Protein AF-A0ABD5DDW8-F1 (afdb_monomer_lite)

Structure (mmCIF, N/CA/C/O backbone):
data_AF-A0ABD5DDW8-F1
#
_entry.id   AF-A0ABD5DDW8-F1
#
loop_
_atom_site.group_PDB
_atom_site.id
_atom_site.type_symbol
_atom_site.label_atom_id
_atom_site.label_alt_id
_atom_site.label_comp_id
_atom_site.label_asym_id
_atom_site.label_entity_id
_atom_site.label_seq_id
_atom_site.pdbx_PDB_ins_code
_atom_site.Cartn_x
_atom_site.Cartn_y
_atom_site.Cartn_z
_atom_site.occupancy
_atom_site.B_iso_or_equiv
_atom_site.auth_seq_id
_atom_site.auth_comp_id
_atom_site.auth_asym_id
_atom_site.auth_atom_id
_atom_site.pdbx_PDB_model_num
ATOM 1 N N . VAL A 1 1 ? -2.216 -12.581 -17.452 1.00 82.44 1 VAL A N 1
ATOM 2 C CA . VAL A 1 1 ? -3.580 -12.272 -16.962 1.00 82.44 1 VAL A CA 1
ATOM 3 C C . VAL A 1 1 ? -4.547 -12.718 -18.027 1.00 82.44 1 VAL A C 1
ATOM 5 O O . VAL A 1 1 ? -4.370 -12.308 -19.164 1.00 82.44 1 VAL A O 1
ATOM 8 N N . LEU A 1 2 ? -5.510 -13.575 -17.690 1.00 91.12 2 LEU A N 1
ATOM 9 C CA . LEU A 1 2 ? -6.481 -14.067 -18.663 1.00 91.12 2 LEU A CA 1
ATOM 10 C C . LEU A 1 2 ? -7.817 -13.349 -18.486 1.00 91.12 2 LEU A C 1
ATOM 12 O O . LEU A 1 2 ? -8.330 -13.274 -17.371 1.00 91.12 2 LEU A O 1
ATOM 16 N N . GLN A 1 3 ? -8.386 -12.863 -19.584 1.00 91.25 3 GLN A N 1
ATOM 17 C CA . GLN A 1 3 ? -9.787 -12.460 -19.651 1.00 91.25 3 GLN A CA 1
ATOM 18 C C . GLN A 1 3 ? -10.518 -13.499 -20.505 1.00 91.25 3 GLN A C 1
ATOM 20 O O . GLN A 1 3 ? -10.331 -13.582 -21.718 1.00 91.25 3 GLN A O 1
ATOM 25 N N . GLY A 1 4 ? -11.276 -14.385 -19.851 1.00 91.88 4 GLY A N 1
ATOM 26 C CA . GLY A 1 4 ? -11.763 -15.613 -20.484 1.00 91.88 4 GLY A CA 1
ATOM 27 C C . GLY A 1 4 ? -10.605 -16.572 -20.786 1.00 91.88 4 GLY A C 1
ATOM 28 O O . GLY A 1 4 ? -10.138 -17.271 -19.892 1.00 91.88 4 GLY A O 1
ATOM 29 N N . ARG A 1 5 ? -10.139 -16.599 -22.042 1.00 92.69 5 ARG A N 1
ATOM 30 C CA . ARG A 1 5 ? -8.975 -17.390 -22.502 1.00 92.69 5 ARG A CA 1
ATOM 31 C C . ARG A 1 5 ? -7.909 -16.554 -23.224 1.00 92.69 5 ARG A C 1
ATOM 33 O O . ARG A 1 5 ? -6.910 -17.110 -23.666 1.00 92.69 5 ARG A O 1
ATOM 40 N N . GLU A 1 6 ? -8.120 -15.247 -23.362 1.00 95.94 6 GLU A N 1
ATOM 41 C CA . GLU A 1 6 ? -7.174 -14.335 -24.011 1.00 95.94 6 GLU A CA 1
ATOM 42 C C . GLU A 1 6 ? -6.153 -13.819 -22.992 1.00 95.94 6 GLU A C 1
ATOM 44 O O . GLU A 1 6 ? -6.534 -13.392 -21.898 1.00 95.94 6 GLU A O 1
ATOM 49 N N . ASP A 1 7 ? -4.865 -13.832 -23.349 1.00 95.94 7 ASP A N 1
ATOM 50 C CA . ASP A 1 7 ? -3.826 -13.172 -22.559 1.00 95.94 7 ASP A CA 1
ATOM 51 C C . ASP A 1 7 ? -3.886 -11.654 -22.756 1.00 95.94 7 ASP A C 1
ATOM 53 O O . ASP A 1 7 ? -3.584 -11.121 -23.823 1.00 95.94 7 ASP A O 1
ATOM 57 N N . VAL A 1 8 ? -4.260 -10.956 -21.687 1.00 96.19 8 VAL A N 1
ATOM 58 C CA . VAL A 1 8 ? -4.381 -9.497 -21.638 1.00 96.19 8 VAL A CA 1
ATOM 59 C C . VAL A 1 8 ? -3.286 -8.845 -20.788 1.00 96.19 8 VAL A C 1
ATOM 61 O O . VAL A 1 8 ? -3.413 -7.682 -20.417 1.00 96.19 8 VAL A O 1
ATOM 64 N N . THR A 1 9 ? -2.196 -9.553 -20.466 1.00 94.38 9 THR A N 1
ATOM 65 C CA . THR A 1 9 ? -1.115 -9.029 -19.602 1.00 94.38 9 THR A CA 1
ATOM 66 C C . THR A 1 9 ? -0.560 -7.701 -20.117 1.00 94.38 9 THR A C 1
ATOM 68 O O . THR A 1 9 ? -0.435 -6.762 -19.336 1.00 94.38 9 THR A O 1
ATOM 71 N N . GLY A 1 10 ? -0.294 -7.592 -21.425 1.00 94.75 10 GLY A N 1
ATOM 72 C CA . GLY A 1 10 ? 0.191 -6.351 -22.041 1.00 94.75 10 GLY A CA 1
ATOM 73 C C . GLY A 1 10 ? -0.789 -5.188 -21.870 1.00 94.75 10 GLY A C 1
ATOM 74 O O . GLY A 1 10 ? -0.404 -4.136 -21.372 1.00 94.75 10 GLY A O 1
ATOM 75 N N . LYS A 1 11 ? -2.079 -5.423 -22.150 1.00 93.88 11 LYS A N 1
ATOM 76 C CA . LYS A 1 11 ? -3.148 -4.424 -21.970 1.00 93.88 11 LYS A CA 1
ATOM 77 C C . LYS A 1 11 ? -3.213 -3.925 -20.524 1.00 93.88 11 LYS A C 1
ATOM 79 O O . LYS A 1 11 ? -3.353 -2.732 -20.284 1.00 93.88 11 LYS A O 1
ATOM 84 N N . VAL A 1 12 ? -3.090 -4.830 -19.551 1.00 93.00 12 VAL A N 1
ATOM 85 C CA . VAL A 1 12 ? -3.096 -4.460 -18.127 1.00 93.00 12 VAL A CA 1
ATOM 86 C C . VAL A 1 12 ? -1.847 -3.660 -17.753 1.00 93.00 12 VAL A C 1
ATOM 88 O O . VAL A 1 12 ? -1.955 -2.700 -16.997 1.00 93.00 12 VAL A O 1
ATOM 91 N N . ILE A 1 13 ? -0.674 -4.008 -18.289 1.00 93.69 13 ILE A N 1
ATOM 92 C CA . ILE A 1 13 ? 0.558 -3.233 -18.085 1.00 93.69 13 ILE A CA 1
ATOM 93 C C . ILE A 1 13 ? 0.405 -1.810 -18.630 1.00 93.69 13 ILE A C 1
ATOM 95 O O . ILE A 1 13 ? 0.767 -0.864 -17.931 1.00 93.69 13 ILE A O 1
ATOM 99 N N . ASP A 1 14 ? -0.178 -1.644 -19.817 1.00 92.38 14 ASP A N 1
ATOM 100 C CA . ASP A 1 14 ? -0.425 -0.321 -20.396 1.00 92.38 14 ASP A CA 1
ATOM 101 C C . ASP A 1 14 ? -1.393 0.493 -19.525 1.00 92.38 14 ASP A C 1
ATOM 103 O O . ASP A 1 14 ? -1.094 1.628 -19.166 1.00 92.38 14 ASP A O 1
ATOM 107 N N . MET A 1 15 ? -2.478 -0.124 -19.043 1.00 90.75 15 MET A N 1
ATOM 108 C CA . MET A 1 15 ? -3.398 0.526 -18.100 1.00 90.75 15 MET A CA 1
ATOM 109 C C . MET A 1 15 ? -2.700 0.997 -16.815 1.00 90.7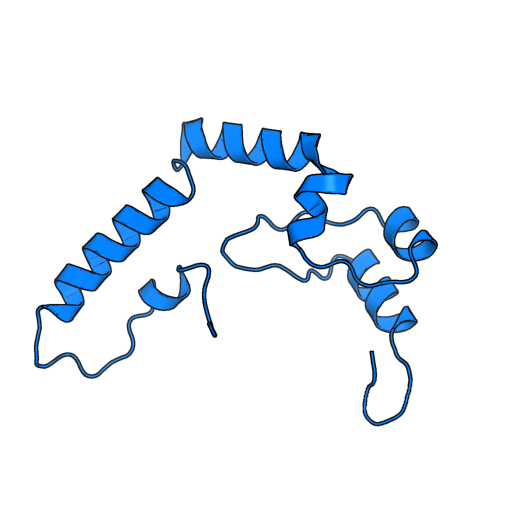5 15 MET A C 1
ATOM 111 O O . MET A 1 15 ? -3.033 2.059 -16.290 1.00 90.75 15 MET A O 1
ATOM 115 N N . LEU A 1 16 ? -1.751 0.213 -16.291 1.00 88.75 16 LEU A N 1
ATOM 116 C CA . LEU A 1 16 ? -0.967 0.586 -15.109 1.00 88.75 16 LEU A CA 1
ATOM 117 C C . LEU A 1 16 ? 0.011 1.735 -15.396 1.00 88.75 16 LEU A C 1
ATOM 119 O O . LEU A 1 16 ? 0.291 2.537 -14.507 1.00 88.75 16 LEU A O 1
ATOM 123 N N . CYS A 1 17 ? 0.522 1.828 -16.627 1.00 87.50 17 CYS A N 1
ATOM 124 C CA . CYS A 1 17 ? 1.348 2.951 -17.069 1.00 87.50 17 CYS A CA 1
ATOM 125 C C . CYS A 1 17 ? 0.528 4.245 -17.188 1.00 87.50 17 CYS A C 1
ATOM 127 O O . CYS A 1 17 ? 1.040 5.315 -16.869 1.00 87.50 17 CYS A O 1
ATOM 129 N N . ASP A 1 18 ? -0.749 4.140 -17.567 1.00 83.75 18 ASP A N 1
ATOM 130 C CA . ASP A 1 18 ? -1.683 5.265 -17.726 1.00 83.75 18 ASP A CA 1
ATOM 131 C C . ASP A 1 18 ? -2.285 5.756 -16.394 1.00 83.75 18 ASP A C 1
ATOM 133 O O . ASP A 1 18 ? -3.291 6.467 -16.360 1.00 83.75 18 ASP A O 1
ATOM 137 N N . GLY A 1 19 ? -1.676 5.375 -15.268 1.00 72.19 19 GLY A N 1
ATOM 138 C CA . GLY A 1 19 ? -2.041 5.863 -13.941 1.00 72.19 19 GLY A CA 1
ATOM 139 C C . GLY A 1 19 ? -3.142 5.068 -13.245 1.00 72.19 19 GLY A C 1
ATOM 140 O O . GLY A 1 19 ? -3.576 5.474 -12.168 1.00 72.19 19 GLY A O 1
ATOM 141 N N . LYS A 1 20 ? -3.584 3.921 -13.786 1.00 74.19 20 LYS A N 1
ATOM 142 C CA . LYS A 1 20 ? -4.356 2.978 -12.964 1.00 74.19 20 LYS A CA 1
ATOM 143 C C . LYS A 1 20 ? -3.432 2.324 -11.950 1.00 74.19 20 LYS A C 1
ATOM 145 O O . LYS A 1 20 ? -2.320 1.924 -12.284 1.00 74.19 20 LYS A O 1
ATOM 150 N N . ALA A 1 21 ? -3.911 2.138 -10.728 1.00 68.56 21 ALA A N 1
ATOM 151 C CA . ALA A 1 21 ? -3.118 1.492 -9.701 1.00 68.56 21 ALA A CA 1
ATOM 152 C C . ALA A 1 21 ? -3.757 0.233 -9.143 1.00 68.56 21 ALA A C 1
ATOM 154 O O . ALA A 1 21 ? -4.963 0.130 -8.927 1.00 68.56 21 ALA A O 1
ATOM 155 N N . LEU A 1 22 ? -2.871 -0.708 -8.840 1.00 69.88 22 LEU A N 1
ATOM 156 C CA . LEU A 1 22 ? -3.117 -1.792 -7.912 1.00 69.88 22 LEU A CA 1
ATOM 157 C C . LEU A 1 22 ? -2.422 -1.401 -6.605 1.00 69.88 22 LEU A C 1
ATOM 159 O O . LEU A 1 22 ? -1.186 -1.342 -6.534 1.00 69.88 22 LEU A O 1
ATOM 163 N N . SER A 1 23 ? -3.214 -1.080 -5.587 1.00 72.00 23 SER A N 1
ATOM 164 C CA . SER A 1 23 ? -2.730 -0.857 -4.227 1.00 72.00 23 SER A CA 1
ATOM 165 C C . SER A 1 23 ? -3.728 -1.392 -3.205 1.00 72.00 23 SER A C 1
ATOM 167 O O . SER A 1 23 ? -4.853 -1.755 -3.536 1.00 72.00 23 SER A O 1
ATOM 169 N N . MET A 1 24 ? -3.282 -1.460 -1.958 1.00 72.38 24 MET A N 1
ATOM 170 C CA . MET A 1 24 ? -4.074 -1.849 -0.795 1.00 72.38 24 MET A CA 1
ATOM 171 C C . MET A 1 24 ? -4.059 -0.701 0.220 1.00 72.38 24 MET A C 1
ATOM 173 O O . MET A 1 24 ? -3.147 0.125 0.205 1.00 72.38 24 MET A O 1
ATOM 177 N N . ASN A 1 25 ? -5.012 -0.675 1.155 1.00 73.88 25 ASN A N 1
ATOM 178 C CA . ASN A 1 25 ? -5.148 0.405 2.149 1.00 73.88 25 ASN A CA 1
ATOM 179 C C . ASN A 1 25 ? -3.923 0.586 3.069 1.00 73.88 25 ASN A C 1
ATOM 181 O O . ASN A 1 25 ? -3.784 1.608 3.737 1.00 73.88 25 ASN A O 1
ATOM 185 N N . ASN A 1 26 ? -3.043 -0.411 3.145 1.00 73.50 26 ASN A N 1
ATOM 186 C CA . ASN A 1 26 ? -1.817 -0.391 3.940 1.00 73.50 26 ASN A CA 1
ATOM 187 C C . ASN A 1 26 ? -0.566 0.062 3.176 1.00 73.50 26 ASN A C 1
ATOM 189 O O . ASN A 1 26 ? 0.460 0.247 3.822 1.00 73.50 26 ASN A O 1
ATOM 193 N N . ILE A 1 27 ? -0.623 0.234 1.853 1.00 76.94 27 ILE A N 1
ATOM 194 C CA . ILE A 1 27 ? 0.526 0.659 1.044 1.00 76.94 27 ILE A CA 1
ATOM 195 C C . ILE A 1 27 ? 0.129 1.904 0.261 1.00 76.94 27 ILE A C 1
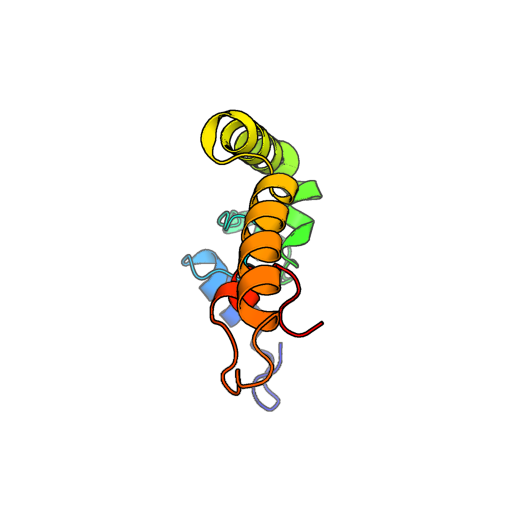ATOM 197 O O . ILE A 1 27 ? -0.854 1.899 -0.484 1.00 76.94 27 ILE A O 1
ATOM 201 N N . LYS A 1 28 ? 0.908 2.982 0.410 1.00 76.75 28 LYS A N 1
ATOM 202 C CA . LYS A 1 28 ? 0.701 4.196 -0.378 1.00 76.75 28 LYS A CA 1
ATOM 203 C C . LYS A 1 28 ? 0.785 3.850 -1.862 1.00 76.75 28 LYS A C 1
ATOM 205 O O . LYS A 1 28 ? 1.730 3.216 -2.331 1.00 76.75 28 LYS A O 1
ATOM 210 N N . GLU A 1 29 ? -0.214 4.305 -2.598 1.00 77.62 29 GLU A N 1
ATOM 211 C CA . GLU A 1 29 ? -0.210 4.229 -4.043 1.00 77.62 29 GLU A CA 1
ATOM 212 C C . GLU A 1 29 ? 0.895 5.134 -4.600 1.00 77.62 29 GLU A C 1
ATOM 214 O O . GLU A 1 29 ? 0.807 6.360 -4.541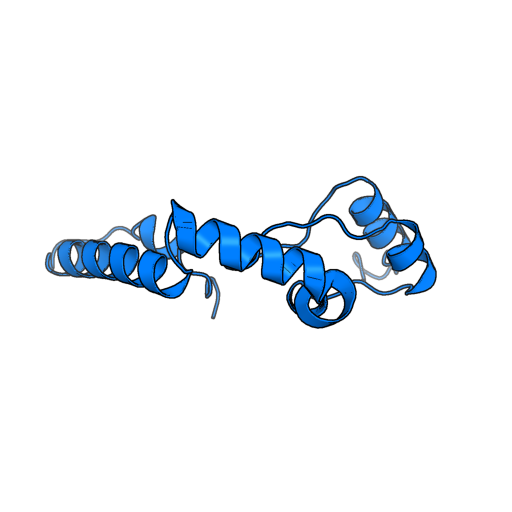 1.00 77.62 29 GLU A O 1
ATOM 219 N N . LEU A 1 30 ? 1.963 4.511 -5.097 1.00 82.38 30 LEU A N 1
ATOM 220 C CA . LEU A 1 30 ? 2.984 5.170 -5.902 1.00 82.38 30 LEU A CA 1
ATOM 221 C C . LEU A 1 30 ? 2.900 4.633 -7.333 1.00 82.38 30 LEU A C 1
ATOM 223 O O . LEU A 1 30 ? 2.882 3.400 -7.506 1.00 82.38 30 LEU A O 1
ATOM 227 N N . PRO A 1 31 ? 2.855 5.518 -8.346 1.00 84.94 31 PRO A N 1
ATOM 228 C CA . PRO A 1 31 ? 2.867 5.097 -9.735 1.00 84.94 31 PRO A CA 1
ATOM 229 C C . PRO A 1 31 ? 4.189 4.396 -10.042 1.00 84.94 31 PRO A C 1
ATOM 231 O O . PRO A 1 31 ? 5.262 4.814 -9.603 1.00 84.94 31 PRO A O 1
ATOM 234 N N . TRP A 1 32 ? 4.104 3.308 -10.797 1.00 88.56 32 TRP A N 1
ATOM 235 C CA . TRP A 1 32 ? 5.291 2.659 -11.330 1.00 88.56 32 TRP A CA 1
ATOM 236 C C . TRP A 1 32 ? 5.817 3.461 -12.523 1.00 88.56 32 TRP A C 1
ATOM 238 O O . TRP A 1 32 ? 5.010 3.931 -13.328 1.00 88.56 32 TRP A O 1
ATOM 248 N N . PRO A 1 33 ? 7.143 3.590 -12.701 1.00 90.62 33 PRO A N 1
ATOM 249 C CA . PRO A 1 33 ? 7.680 4.150 -13.934 1.00 90.62 33 PRO A CA 1
ATOM 250 C C . PRO A 1 33 ? 7.215 3.313 -15.136 1.00 90.62 33 PRO A C 1
ATOM 252 O O . PRO A 1 33 ? 7.403 2.095 -15.154 1.00 90.62 33 PRO A O 1
ATOM 255 N N . ALA A 1 34 ? 6.614 3.946 -16.145 1.00 91.94 34 ALA A N 1
ATOM 256 C CA . ALA A 1 34 ? 6.045 3.230 -17.291 1.00 91.94 34 ALA A CA 1
ATOM 257 C C . ALA A 1 34 ? 7.095 2.387 -18.036 1.00 91.94 34 ALA A C 1
ATOM 259 O O . ALA A 1 34 ? 6.849 1.237 -18.400 1.00 91.94 34 ALA A O 1
ATOM 260 N N . GLU A 1 35 ? 8.303 2.930 -18.208 1.00 93.75 35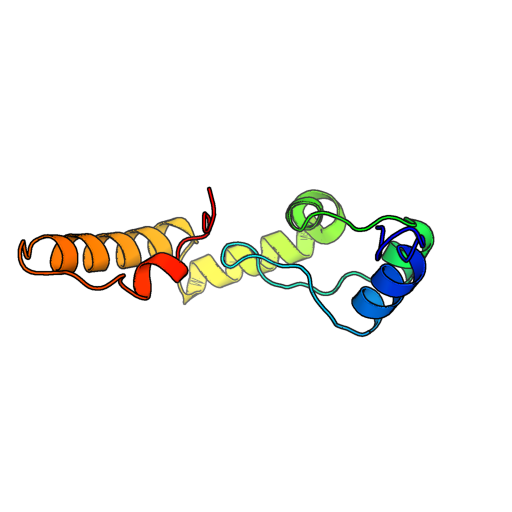 GLU A N 1
ATOM 261 C CA . GLU A 1 35 ? 9.429 2.214 -18.819 1.00 93.75 35 GLU A CA 1
ATOM 262 C C . GLU A 1 35 ? 9.820 0.967 -18.021 1.00 93.75 35 GLU A C 1
ATOM 264 O O . GLU A 1 35 ? 10.095 -0.078 -18.610 1.00 93.75 35 GLU A O 1
ATOM 269 N N . PHE A 1 36 ? 9.762 1.042 -16.687 1.00 93.75 36 PHE A N 1
ATOM 270 C CA . PHE A 1 36 ? 10.033 -0.096 -15.815 1.00 93.75 36 PHE A CA 1
ATOM 271 C C . PHE A 1 36 ? 9.006 -1.214 -16.023 1.00 93.75 36 PHE A C 1
ATOM 273 O O . PHE A 1 36 ? 9.394 -2.362 -16.222 1.00 93.75 36 PHE A O 1
ATOM 280 N N . LEU A 1 37 ? 7.707 -0.895 -16.046 1.00 93.62 37 LEU A N 1
ATOM 281 C CA . LEU A 1 37 ? 6.664 -1.903 -16.268 1.00 93.62 37 LEU A CA 1
ATOM 282 C C . LEU A 1 37 ? 6.764 -2.552 -17.656 1.00 93.62 37 LEU A C 1
ATOM 284 O O . LEU A 1 37 ? 6.651 -3.775 -17.779 1.00 93.62 37 LEU A O 1
ATOM 288 N N . ARG A 1 38 ? 7.024 -1.749 -18.695 1.00 94.00 38 ARG A N 1
ATOM 289 C CA . ARG A 1 38 ? 7.211 -2.243 -20.069 1.00 94.00 38 ARG A CA 1
ATOM 290 C C . ARG A 1 38 ? 8.430 -3.156 -20.193 1.00 94.00 38 ARG A C 1
ATOM 292 O O . ARG A 1 38 ? 8.358 -4.167 -20.891 1.00 94.00 38 ARG A O 1
ATOM 299 N N . ALA A 1 39 ? 9.526 -2.831 -19.506 1.00 95.69 39 ALA A N 1
ATOM 300 C CA . ALA A 1 39 ? 10.726 -3.664 -19.474 1.00 95.69 39 ALA A CA 1
ATOM 301 C C . ALA A 1 39 ? 10.510 -4.961 -18.677 1.00 95.69 39 ALA A C 1
ATOM 303 O O . ALA A 1 39 ? 10.932 -6.029 -19.117 1.00 95.69 39 ALA A O 1
ATOM 304 N N . LEU A 1 40 ? 9.818 -4.876 -17.536 1.00 95.56 40 LEU A N 1
ATOM 305 C CA . LEU A 1 40 ? 9.555 -6.004 -16.643 1.00 95.56 40 LEU A CA 1
ATOM 306 C C . LEU A 1 40 ? 8.627 -7.053 -17.273 1.00 95.56 40 LEU A C 1
ATOM 308 O O . LEU A 1 40 ? 8.757 -8.238 -16.972 1.00 95.56 40 LEU A O 1
ATOM 312 N N . LYS A 1 41 ? 7.683 -6.630 -18.130 1.00 95.00 41 LYS A N 1
ATOM 313 C CA . LYS A 1 41 ? 6.668 -7.495 -18.770 1.00 95.00 41 LYS A CA 1
ATOM 314 C C . LYS A 1 41 ? 5.857 -8.338 -17.774 1.00 95.00 41 LYS A C 1
ATOM 316 O O . LYS A 1 41 ? 5.313 -9.383 -18.125 1.00 95.00 41 LYS A O 1
ATOM 321 N N . ALA A 1 42 ? 5.753 -7.867 -16.535 1.00 94.19 42 ALA A N 1
ATOM 322 C CA . ALA A 1 42 ? 4.984 -8.492 -15.472 1.00 94.19 42 ALA A CA 1
ATOM 323 C C . ALA A 1 42 ? 4.288 -7.427 -14.624 1.00 94.19 42 ALA A C 1
ATOM 325 O O . ALA A 1 42 ? 4.691 -6.264 -14.598 1.00 94.19 42 ALA A O 1
ATOM 326 N N . ILE A 1 43 ? 3.241 -7.845 -13.915 1.00 92.69 43 ILE A N 1
ATOM 327 C CA . ILE A 1 43 ? 2.490 -6.980 -13.006 1.00 92.69 43 ILE A CA 1
ATOM 328 C C . ILE A 1 43 ? 3.079 -7.144 -11.604 1.00 92.69 43 ILE A C 1
ATOM 330 O O . ILE A 1 43 ? 2.930 -8.212 -11.002 1.00 92.69 43 ILE A O 1
ATOM 334 N N . PRO A 1 44 ? 3.752 -6.121 -11.060 1.00 92.12 44 PRO A N 1
ATOM 335 C CA . PRO A 1 44 ? 4.359 -6.228 -9.748 1.00 92.12 44 PRO A CA 1
ATOM 336 C C . PRO A 1 44 ? 3.303 -6.148 -8.640 1.00 92.12 44 PRO A C 1
ATOM 338 O O . PRO A 1 44 ? 2.464 -5.249 -8.608 1.00 92.12 44 PRO A O 1
ATOM 341 N N . CYS A 1 45 ? 3.387 -7.064 -7.672 1.00 91.06 45 CYS A N 1
ATOM 342 C CA . CYS A 1 45 ? 2.677 -6.934 -6.395 1.00 91.06 45 CYS A CA 1
ATOM 343 C C . CYS A 1 45 ? 3.063 -5.610 -5.692 1.00 91.06 45 CYS A C 1
ATOM 345 O O . CYS A 1 45 ? 4.244 -5.245 -5.737 1.00 91.06 45 CYS A O 1
ATOM 347 N N . PRO A 1 46 ? 2.128 -4.916 -5.007 1.00 90.00 46 PRO A N 1
ATOM 348 C CA . PRO A 1 46 ? 2.400 -3.648 -4.328 1.00 90.00 46 PRO A CA 1
ATOM 349 C C . PRO A 1 46 ? 3.614 -3.635 -3.394 1.00 90.00 46 PRO A C 1
ATOM 351 O O . PRO A 1 46 ? 4.294 -2.614 -3.304 1.00 90.00 46 PRO A O 1
ATOM 354 N N . TYR A 1 47 ? 3.925 -4.761 -2.746 1.00 92.06 47 TYR A N 1
ATOM 355 C CA . TYR A 1 47 ? 5.073 -4.884 -1.844 1.00 92.06 47 TYR A CA 1
ATOM 356 C C . TYR A 1 47 ? 6.429 -4.788 -2.550 1.00 92.06 47 TYR A C 1
ATOM 358 O O . TYR A 1 47 ? 7.415 -4.420 -1.917 1.00 92.06 47 TYR A O 1
ATOM 366 N N . HIS A 1 48 ? 6.505 -5.028 -3.862 1.00 94.19 48 HIS A N 1
ATOM 367 C CA . HIS A 1 48 ? 7.760 -4.857 -4.595 1.00 94.19 48 HIS A CA 1
ATOM 368 C C . HIS A 1 48 ? 8.260 -3.404 -4.597 1.00 94.19 48 HIS A C 1
ATOM 370 O O . HIS A 1 48 ? 9.442 -3.161 -4.841 1.00 94.19 48 HIS A O 1
ATOM 376 N N . ARG A 1 49 ? 7.398 -2.426 -4.275 1.00 92.25 49 ARG A N 1
ATOM 377 C CA . ARG A 1 49 ? 7.807 -1.023 -4.122 1.00 92.25 49 ARG A CA 1
ATOM 378 C C . ARG A 1 49 ? 8.879 -0.857 -3.046 1.00 92.25 49 ARG A C 1
ATOM 380 O O . ARG A 1 49 ? 9.753 -0.015 -3.202 1.00 92.25 49 ARG A O 1
ATOM 387 N N . TYR A 1 50 ? 8.881 -1.701 -2.017 1.00 94.31 50 TYR A N 1
ATOM 388 C CA . TYR A 1 50 ? 9.917 -1.686 -0.984 1.00 94.31 50 TYR A CA 1
ATOM 389 C C . TYR A 1 50 ? 11.303 -2.094 -1.492 1.00 94.31 50 TYR A C 1
ATOM 391 O O . TYR A 1 50 ? 12.297 -1.708 -0.885 1.00 94.31 50 TYR A O 1
ATOM 399 N N . PHE A 1 51 ? 11.384 -2.822 -2.608 1.00 95.62 51 PHE A N 1
ATOM 400 C CA . PHE A 1 51 ? 12.642 -3.293 -3.192 1.00 95.62 51 PHE A CA 1
ATOM 401 C C . PHE A 1 51 ? 13.123 -2.404 -4.340 1.00 95.62 51 PHE A C 1
ATOM 403 O O . PHE A 1 51 ? 14.317 -2.163 -4.472 1.00 95.62 51 PHE A O 1
ATOM 410 N N . TRP A 1 52 ? 12.202 -1.923 -5.180 1.00 94.62 52 TRP A N 1
ATOM 411 C CA . TRP A 1 52 ? 12.554 -1.165 -6.388 1.00 94.62 52 TRP A CA 1
ATOM 412 C C . TRP A 1 52 ? 12.342 0.343 -6.259 1.00 94.62 52 TRP A C 1
ATOM 414 O O . TRP A 1 52 ? 12.971 1.105 -6.985 1.00 94.62 52 TRP A O 1
ATOM 424 N N . LEU A 1 53 ? 11.489 0.785 -5.331 1.00 93.19 53 LEU A N 1
ATOM 425 C CA . LEU A 1 53 ? 11.201 2.196 -5.049 1.00 93.19 53 LEU A CA 1
ATOM 426 C C . LEU A 1 53 ? 11.513 2.545 -3.581 1.00 93.19 53 LEU A C 1
ATOM 428 O O . LEU A 1 53 ? 10.880 3.424 -2.996 1.00 93.19 53 LEU A O 1
ATOM 432 N N . THR A 1 54 ? 12.490 1.861 -2.975 1.00 95.50 54 THR A N 1
ATOM 433 C CA . THR A 1 54 ? 12.825 1.962 -1.544 1.00 95.50 54 THR A CA 1
ATOM 434 C C . THR A 1 54 ? 12.985 3.400 -1.041 1.00 95.50 54 THR A C 1
ATOM 436 O O . THR A 1 54 ? 12.381 3.717 -0.017 1.00 95.50 54 THR A O 1
ATOM 439 N N . PRO A 1 55 ? 13.711 4.310 -1.731 1.00 96.44 55 PRO A N 1
ATOM 440 C CA . PRO A 1 55 ? 13.862 5.682 -1.245 1.00 96.44 55 PRO A CA 1
ATOM 441 C C . PRO A 1 55 ? 12.529 6.435 -1.149 1.00 96.44 55 PRO A C 1
ATOM 443 O O . PRO A 1 55 ? 12.314 7.187 -0.202 1.00 96.44 55 PRO A O 1
ATOM 446 N N . ALA A 1 56 ? 11.617 6.206 -2.099 1.00 94.00 56 ALA A N 1
ATOM 447 C CA . ALA A 1 56 ? 10.297 6.830 -2.102 1.00 94.00 56 ALA A CA 1
ATOM 448 C C . ALA A 1 56 ? 9.397 6.259 -0.995 1.00 94.00 56 ALA A C 1
ATOM 450 O O . ALA A 1 56 ? 8.718 7.023 -0.310 1.00 94.00 56 ALA A O 1
ATOM 451 N N . MET A 1 57 ? 9.436 4.937 -0.784 1.00 94.50 57 MET A N 1
ATOM 452 C CA . MET A 1 57 ? 8.710 4.288 0.313 1.00 94.50 57 MET A CA 1
ATOM 453 C C . MET A 1 57 ? 9.176 4.812 1.674 1.00 94.50 57 MET A C 1
ATOM 455 O O . MET A 1 57 ? 8.357 5.247 2.478 1.00 94.50 57 MET A O 1
ATOM 459 N N . LEU A 1 58 ? 10.492 4.863 1.897 1.00 96.25 58 LEU A N 1
ATOM 460 C CA . LEU A 1 58 ? 11.070 5.350 3.149 1.00 96.25 58 LEU A CA 1
ATOM 461 C C . LEU A 1 58 ? 10.722 6.823 3.412 1.00 96.25 58 LEU A C 1
ATOM 463 O O . LEU A 1 58 ? 10.404 7.198 4.540 1.00 96.25 58 LEU A O 1
ATOM 467 N N . ALA A 1 59 ? 10.762 7.667 2.377 1.00 96.00 59 ALA A N 1
ATOM 468 C CA . ALA A 1 59 ? 10.383 9.070 2.505 1.00 96.00 59 ALA A CA 1
ATOM 469 C C . ALA A 1 59 ? 8.911 9.236 2.928 1.00 96.00 59 ALA A C 1
ATOM 471 O O . ALA A 1 59 ? 8.618 10.081 3.778 1.00 96.00 59 ALA A O 1
ATOM 472 N N . GLU A 1 60 ? 7.995 8.424 2.383 1.00 93.94 60 GLU A N 1
ATOM 473 C CA . GLU A 1 60 ? 6.582 8.439 2.791 1.00 93.94 60 GLU A CA 1
ATOM 474 C C . GLU A 1 60 ? 6.410 7.993 4.241 1.00 93.94 60 GLU A C 1
ATOM 476 O O . GLU A 1 60 ? 5.717 8.671 4.996 1.00 93.94 60 GLU A O 1
ATOM 481 N N . GLU A 1 61 ? 7.089 6.923 4.656 1.00 94.69 61 GLU A N 1
ATOM 482 C CA . GLU A 1 61 ? 6.987 6.390 6.017 1.00 94.69 61 GLU A CA 1
ATOM 483 C C . GLU A 1 61 ? 7.512 7.385 7.061 1.00 94.69 61 GLU A C 1
ATOM 485 O O . GLU A 1 61 ? 6.867 7.609 8.089 1.00 94.69 61 GLU A O 1
ATOM 490 N N . ILE A 1 62 ? 8.630 8.063 6.774 1.00 97.12 62 ILE A N 1
ATOM 491 C CA . ILE A 1 62 ? 9.163 9.140 7.623 1.00 97.12 62 ILE A CA 1
ATOM 492 C C . ILE A 1 62 ? 8.180 10.316 7.691 1.00 97.12 62 ILE A C 1
ATOM 494 O O . ILE A 1 62 ? 7.954 10.874 8.768 1.00 97.12 62 ILE A O 1
ATOM 498 N N . ALA A 1 63 ? 7.592 10.719 6.561 1.00 95.88 63 ALA A N 1
ATOM 499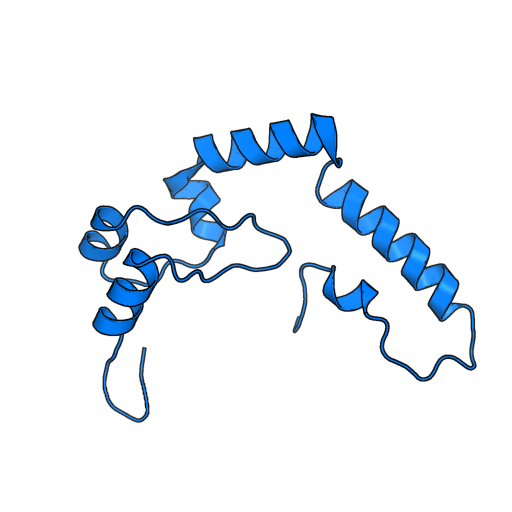 C CA . ALA A 1 63 ? 6.614 11.804 6.529 1.00 95.88 63 ALA A CA 1
ATOM 500 C C . ALA A 1 63 ? 5.331 11.439 7.296 1.00 95.88 63 ALA A C 1
ATOM 502 O O . ALA A 1 63 ? 4.798 12.265 8.041 1.00 95.88 63 ALA A O 1
ATOM 503 N N . ALA A 1 64 ? 4.859 10.198 7.166 1.00 94.31 64 ALA A N 1
ATOM 504 C CA . ALA A 1 64 ? 3.714 9.669 7.894 1.00 94.31 64 ALA A CA 1
ATOM 505 C C . ALA A 1 64 ? 3.961 9.681 9.406 1.00 94.31 64 ALA A C 1
ATOM 507 O O . ALA A 1 64 ? 3.144 10.230 10.144 1.00 94.31 64 ALA A O 1
ATOM 508 N N . ALA A 1 65 ? 5.113 9.169 9.851 1.00 96.69 65 ALA A N 1
ATOM 509 C CA . ALA A 1 65 ? 5.499 9.149 11.260 1.00 96.69 65 ALA A CA 1
ATOM 510 C C . ALA A 1 65 ? 5.524 10.555 11.889 1.00 96.69 65 ALA A C 1
ATOM 512 O O . ALA A 1 65 ? 5.132 10.721 13.038 1.00 96.69 65 ALA A O 1
ATOM 513 N N . LYS A 1 66 ? 5.918 11.583 11.124 1.00 97.06 66 LYS A N 1
ATOM 514 C CA . LYS A 1 66 ? 5.938 12.984 11.585 1.00 97.06 66 LYS A CA 1
ATOM 515 C C . LYS A 1 66 ? 4.570 13.676 11.596 1.00 97.06 66 LYS A C 1
ATOM 517 O O . LYS A 1 66 ? 4.467 14.769 12.141 1.00 97.06 66 LYS A O 1
ATOM 522 N N . THR A 1 67 ? 3.550 13.104 10.953 1.00 95.50 67 THR A N 1
ATOM 523 C CA . THR A 1 67 ? 2.258 13.777 10.725 1.00 95.50 67 THR A CA 1
ATOM 524 C C . THR A 1 67 ? 1.082 12.978 11.283 1.00 95.50 67 THR A C 1
ATOM 526 O O . THR A 1 67 ? 0.573 13.277 12.357 1.00 95.50 67 THR A O 1
ATOM 529 N N . LYS A 1 68 ? 0.640 11.949 10.558 1.00 92.25 68 LYS A N 1
ATOM 530 C CA . LYS A 1 68 ? -0.511 11.091 10.891 1.00 92.25 68 LYS A CA 1
ATOM 531 C C . LYS A 1 68 ? -0.161 9.929 11.836 1.00 92.25 68 LYS A C 1
ATOM 533 O O . LYS A 1 68 ? -1.064 9.230 12.298 1.00 92.25 68 LYS A O 1
ATOM 538 N N . GLY A 1 69 ? 1.125 9.735 12.120 1.00 95.50 69 GLY A N 1
ATOM 539 C CA . GLY A 1 69 ? 1.673 8.573 12.812 1.00 95.50 69 GLY A CA 1
ATOM 540 C C . GLY A 1 69 ? 1.994 7.428 11.851 1.00 95.50 69 GLY A C 1
ATOM 541 O O . GLY A 1 69 ? 1.569 7.396 10.691 1.00 95.50 69 GLY A O 1
ATOM 542 N N . THR A 1 70 ? 2.752 6.464 12.347 1.00 94.56 70 THR A N 1
ATOM 543 C CA . THR A 1 70 ? 3.045 5.192 11.689 1.00 94.56 70 THR A CA 1
ATOM 544 C C . THR A 1 70 ? 1.766 4.415 11.377 1.00 94.56 70 THR A C 1
ATOM 546 O O . THR A 1 70 ? 0.685 4.673 11.918 1.00 94.56 70 THR A O 1
ATOM 549 N N . ARG A 1 71 ? 1.876 3.407 10.507 1.00 91.94 71 ARG A N 1
ATOM 550 C CA . ARG A 1 71 ? 0.727 2.553 10.195 1.00 91.94 71 ARG A CA 1
ATOM 551 C C . ARG A 1 71 ? 0.199 1.817 11.430 1.00 91.94 71 ARG A C 1
ATOM 553 O O . ARG A 1 71 ? -1.012 1.672 11.555 1.00 91.94 71 ARG A O 1
ATOM 560 N N . ALA A 1 72 ? 1.081 1.402 12.340 1.00 93.69 72 ALA A N 1
ATOM 561 C CA . ALA A 1 72 ? 0.696 0.754 13.590 1.00 93.69 72 ALA A CA 1
ATOM 562 C C . ALA A 1 72 ? -0.147 1.687 14.471 1.00 93.69 72 ALA A C 1
ATOM 564 O O . ALA A 1 72 ? -1.246 1.317 14.866 1.00 93.69 72 ALA A O 1
ATOM 565 N N . GLU A 1 73 ? 0.300 2.926 14.691 1.00 95.94 73 GLU A N 1
ATOM 566 C CA . GLU A 1 73 ? -0.441 3.909 15.497 1.00 95.94 73 GLU A CA 1
ATOM 567 C C . GLU A 1 73 ? -1.815 4.237 14.900 1.00 95.94 73 GLU A C 1
ATOM 569 O O . GLU A 1 73 ? -2.795 4.404 15.626 1.00 95.94 73 GLU A O 1
ATOM 574 N N . GLN A 1 74 ? -1.913 4.301 13.570 1.00 93.00 74 GLN A N 1
ATOM 575 C CA . GLN A 1 74 ? -3.196 4.469 12.887 1.00 93.00 74 GLN A CA 1
ATOM 576 C C . GLN A 1 74 ? -4.121 3.264 13.121 1.00 93.00 74 GLN A C 1
ATOM 578 O O . GLN A 1 74 ? -5.291 3.452 13.447 1.00 93.00 74 GLN A O 1
ATOM 583 N N . VAL A 1 75 ? -3.608 2.034 12.990 1.00 92.62 75 VAL A N 1
ATOM 584 C CA . VAL A 1 75 ? -4.392 0.807 13.215 1.00 92.62 75 VAL A CA 1
ATOM 585 C C . VAL A 1 75 ? -4.834 0.692 14.672 1.00 92.62 75 VAL A C 1
ATOM 587 O O . VAL A 1 75 ? -5.990 0.366 14.908 1.00 92.62 75 VAL A O 1
ATOM 590 N N . MET A 1 76 ? -3.984 1.045 15.639 1.00 95.00 76 MET A N 1
ATOM 591 C CA . MET A 1 76 ? -4.347 1.041 17.061 1.00 95.00 76 MET A CA 1
ATOM 592 C C . MET A 1 76 ? -5.553 1.945 17.351 1.00 95.00 76 MET A C 1
ATOM 594 O O . MET A 1 76 ? -6.455 1.549 18.085 1.00 95.00 76 MET A O 1
ATOM 598 N N . LYS A 1 77 ? -5.613 3.137 16.739 1.00 94.81 77 LYS A N 1
ATOM 599 C CA . LYS A 1 77 ? -6.769 4.044 16.869 1.00 94.81 77 LYS A CA 1
ATOM 600 C C . LYS A 1 77 ? -8.040 3.438 16.270 1.00 94.81 77 LYS A C 1
ATOM 602 O O . LYS A 1 77 ? -9.102 3.520 16.881 1.00 94.81 77 LYS A O 1
ATOM 607 N N . VAL A 1 78 ? -7.929 2.819 15.092 1.00 93.50 78 VAL A N 1
ATOM 608 C CA . VAL A 1 78 ? -9.051 2.132 14.430 1.00 93.50 78 VAL A CA 1
ATOM 609 C C . VAL A 1 78 ? -9.552 0.966 15.285 1.00 93.50 78 VAL A C 1
ATOM 611 O O . VAL A 1 78 ? -10.755 0.822 15.482 1.00 93.50 78 VAL A O 1
ATOM 614 N N . GLU A 1 79 ? -8.648 0.154 15.832 1.00 94.44 79 GLU A N 1
ATOM 615 C CA . GLU A 1 79 ? -9.009 -0.988 16.675 1.00 94.44 79 GLU A CA 1
ATOM 616 C C . GLU A 1 79 ? -9.656 -0.546 17.990 1.00 94.44 79 GLU A C 1
ATOM 618 O O . GLU A 1 79 ? -10.663 -1.125 18.382 1.00 94.44 79 GLU A O 1
ATOM 623 N N . GLN A 1 80 ? -9.180 0.531 18.620 1.00 96.31 80 GLN A N 1
ATOM 624 C CA . GLN A 1 80 ? -9.827 1.090 19.811 1.00 96.31 80 GLN A CA 1
ATOM 625 C C . GLN A 1 80 ? -11.287 1.497 19.546 1.00 96.31 80 GLN A C 1
ATOM 627 O O . GLN A 1 80 ? -12.165 1.208 20.359 1.00 96.31 80 GLN A O 1
ATOM 632 N N . GLN A 1 81 ? -11.560 2.139 18.407 1.00 94.69 81 GLN A N 1
ATOM 633 C CA . GLN A 1 81 ? -12.923 2.512 18.008 1.00 94.69 81 GLN A CA 1
ATOM 634 C C . GLN A 1 81 ? -13.787 1.280 17.725 1.00 94.69 81 GLN A C 1
ATOM 636 O O . GLN A 1 81 ? -14.927 1.210 18.177 1.00 94.69 81 GLN A O 1
ATOM 641 N N . LEU A 1 82 ? -13.235 0.292 17.015 1.00 95.06 82 LEU A N 1
ATOM 642 C CA . LEU A 1 82 ? -13.927 -0.961 16.722 1.00 95.06 82 LEU A CA 1
ATOM 643 C C . LEU A 1 82 ? -14.279 -1.733 17.995 1.00 95.06 82 LEU A C 1
ATOM 645 O O . LEU A 1 82 ? -15.397 -2.220 18.103 1.00 95.06 82 LEU A O 1
ATOM 649 N N . PHE A 1 83 ? -13.369 -1.824 18.966 1.00 95.81 83 PHE A N 1
ATOM 650 C CA . PHE A 1 83 ? -13.649 -2.511 20.228 1.00 95.81 83 PHE A CA 1
ATOM 651 C C . PHE A 1 83 ? -14.740 -1.819 21.042 1.00 95.81 83 PHE A C 1
ATOM 653 O O . PHE A 1 83 ? -15.554 -2.503 21.653 1.00 95.81 83 PHE A O 1
ATOM 660 N N . ALA A 1 84 ? -14.793 -0.485 21.028 1.00 96.12 84 ALA A N 1
ATOM 661 C CA . ALA A 1 84 ? -15.873 0.250 21.678 1.00 96.12 84 ALA A CA 1
ATOM 662 C C . ALA A 1 84 ? -17.235 -0.018 21.014 1.00 96.12 84 ALA A C 1
ATOM 664 O O . ALA A 1 84 ? -18.222 -0.199 21.717 1.00 96.12 84 ALA A O 1
ATOM 665 N N . LEU A 1 85 ? -17.282 -0.085 19.678 1.00 95.06 85 LEU A N 1
ATOM 666 C CA . LEU A 1 85 ? -18.504 -0.408 18.931 1.00 95.06 85 LEU A CA 1
ATOM 667 C C . LEU A 1 85 ? -18.953 -1.851 19.184 1.00 95.06 85 LEU A C 1
ATOM 669 O O . LEU A 1 85 ? -20.108 -2.090 19.510 1.00 95.06 85 LEU A O 1
ATOM 673 N N . TYR A 1 86 ? -18.027 -2.807 19.102 1.00 95.88 86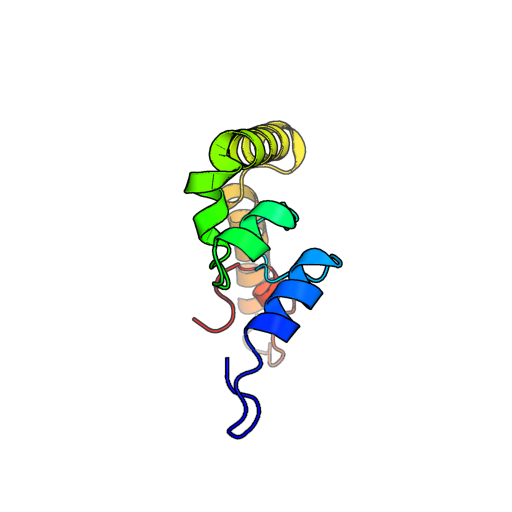 TYR A N 1
ATOM 674 C CA . TYR A 1 86 ? -18.317 -4.227 19.324 1.00 95.88 86 TYR A CA 1
ATOM 675 C C . TYR A 1 86 ? -18.562 -4.603 20.790 1.00 95.88 86 TYR A C 1
ATOM 677 O O . TYR A 1 86 ? -18.860 -5.761 21.073 1.00 95.88 86 TYR A O 1
ATOM 685 N N . ALA A 1 87 ? -18.458 -3.657 21.726 1.00 96.19 87 ALA A N 1
ATOM 686 C CA . ALA A 1 87 ? -18.921 -3.868 23.093 1.00 96.19 87 ALA A CA 1
ATOM 687 C C . ALA A 1 87 ? -20.458 -3.940 23.182 1.00 96.19 87 ALA A C 1
ATOM 689 O O . ALA A 1 87 ? -20.975 -4.468 24.165 1.00 96.19 87 ALA A O 1
ATOM 690 N N . ASP A 1 88 ? -21.180 -3.427 22.178 1.00 96.69 88 ASP A N 1
ATOM 691 C CA . ASP A 1 88 ? -22.635 -3.529 22.092 1.00 96.69 88 ASP A CA 1
ATOM 692 C C . ASP A 1 88 ? -23.061 -4.894 21.513 1.00 96.69 88 ASP A C 1
ATOM 694 O O . ASP A 1 88 ? -22.819 -5.167 20.333 1.00 96.69 88 ASP A O 1
ATOM 698 N N . PRO A 1 89 ? -23.727 -5.763 22.301 1.00 95.75 89 PRO A N 1
ATOM 699 C CA . PRO A 1 89 ? -24.199 -7.058 21.820 1.00 95.75 89 PRO A CA 1
ATOM 700 C C . PRO A 1 89 ? -25.369 -6.961 20.828 1.00 95.75 89 PRO A C 1
ATOM 702 O O . PRO A 1 89 ? -25.744 -7.983 20.260 1.00 95.75 89 PRO A O 1
ATOM 705 N N . GLN A 1 90 ? -25.986 -5.788 20.650 1.00 97.06 90 GLN A N 1
ATOM 706 C CA . GLN A 1 90 ? -27.057 -5.554 19.671 1.00 97.06 90 GLN A CA 1
ATOM 707 C C . GLN A 1 90 ? -26.529 -5.066 18.315 1.00 97.06 90 GLN A C 1
ATOM 709 O O . GLN A 1 90 ? -27.313 -4.779 17.412 1.00 97.06 90 GLN A O 1
ATOM 714 N N . LEU A 1 91 ? -25.210 -4.941 18.152 1.00 95.56 91 LEU A N 1
ATOM 715 C CA . LEU A 1 91 ? -24.626 -4.487 16.901 1.00 95.56 91 LEU A CA 1
ATOM 716 C C . LEU A 1 91 ? -24.712 -5.576 15.820 1.00 95.56 91 LEU A C 1
ATOM 718 O O . LEU A 1 91 ? -23.998 -6.575 15.874 1.00 95.56 91 LEU A O 1
ATOM 722 N N . GLU A 1 92 ? -25.543 -5.347 14.805 1.00 94.19 92 GLU A N 1
ATOM 723 C CA . GLU A 1 92 ? -25.780 -6.302 13.705 1.00 94.19 92 GLU A CA 1
ATOM 724 C C . GLU A 1 92 ? -25.123 -5.885 12.375 1.00 94.19 92 GLU A C 1
ATOM 726 O O . GLU A 1 92 ? -25.054 -6.671 11.430 1.00 94.19 92 GLU A O 1
ATOM 731 N N . GLU A 1 93 ? -24.589 -4.664 12.303 1.00 93.69 93 GLU A N 1
ATOM 732 C CA . GLU A 1 93 ? -24.043 -4.087 11.073 1.00 93.69 93 GLU A CA 1
ATOM 733 C C . GLU A 1 93 ? -22.515 -4.180 10.998 1.00 93.69 93 GLU A C 1
ATOM 735 O O . GLU A 1 93 ? -21.789 -3.939 11.972 1.00 93.69 93 GLU A O 1
ATOM 740 N N . LYS A 1 94 ? -21.993 -4.464 9.797 1.00 90.44 94 LYS A N 1
ATOM 741 C CA . LYS A 1 94 ? -20.546 -4.480 9.552 1.00 90.44 94 LYS A CA 1
ATOM 742 C C . LYS A 1 94 ? -19.995 -3.056 9.583 1.00 90.44 94 LYS A C 1
ATOM 744 O O . LYS A 1 94 ? -20.257 -2.257 8.689 1.00 90.44 94 LYS A O 1
ATOM 749 N N . GLN A 1 95 ? -19.141 -2.785 10.564 1.00 92.19 95 GLN A N 1
ATOM 750 C CA . GLN A 1 95 ? -18.551 -1.463 10.756 1.00 92.19 95 GLN A CA 1
ATOM 751 C C . GLN A 1 95 ? -17.614 -1.073 9.603 1.00 92.19 95 GLN A C 1
ATOM 753 O O . GLN A 1 95 ? -16.716 -1.837 9.231 1.00 92.19 95 GLN A O 1
ATOM 758 N N . GLU A 1 96 ? -17.783 0.142 9.070 1.00 89.94 96 GLU A N 1
ATOM 759 C CA . GLU A 1 96 ? -16.952 0.698 7.990 1.00 89.94 96 GLU A CA 1
ATOM 760 C C . GLU A 1 96 ? -15.471 0.733 8.386 1.00 89.94 96 GLU A C 1
ATOM 762 O O . GLU A 1 96 ? -14.591 0.466 7.567 1.00 89.94 96 GLU A O 1
ATOM 767 N N . GLN A 1 97 ? -15.192 0.954 9.670 1.00 89.75 97 GLN A N 1
ATOM 768 C CA . GLN A 1 97 ? -13.853 1.030 10.240 1.00 89.75 97 GLN A CA 1
ATOM 769 C C . GLN A 1 97 ? -13.033 -0.247 10.004 1.00 89.75 97 GLN A C 1
ATOM 771 O O . GLN A 1 97 ? -11.805 -0.183 9.919 1.00 89.75 97 GLN A O 1
ATOM 776 N N . LEU A 1 98 ? -13.682 -1.406 9.821 1.00 88.44 98 LEU A N 1
ATOM 777 C CA . LEU A 1 98 ? -12.994 -2.642 9.434 1.00 88.44 98 LEU A CA 1
ATOM 778 C C . LEU A 1 98 ? -12.282 -2.513 8.083 1.00 88.44 98 LEU A C 1
ATOM 780 O O . LEU A 1 98 ? -11.222 -3.109 7.897 1.00 88.44 98 LEU A O 1
ATOM 784 N N . SER A 1 99 ? -12.836 -1.732 7.152 1.00 86.44 99 SER A N 1
ATOM 785 C CA . SER A 1 99 ? -12.243 -1.499 5.829 1.00 86.44 99 SER A CA 1
ATOM 786 C C . SER A 1 99 ? -10.952 -0.681 5.898 1.00 86.44 99 SER A C 1
ATOM 788 O O . SER A 1 99 ? -10.085 -0.819 5.036 1.00 86.44 99 SER A O 1
ATOM 790 N N . PHE A 1 100 ? -10.765 0.109 6.960 1.00 86.00 100 PHE A N 1
ATOM 791 C CA . PHE A 1 100 ? -9.529 0.858 7.175 1.00 86.00 100 PHE A CA 1
ATOM 792 C C . PHE A 1 100 ? -8.366 -0.037 7.603 1.00 86.00 100 PHE A C 1
ATOM 794 O O . PHE A 1 100 ? -7.221 0.424 7.605 1.00 86.00 100 PHE A O 1
ATOM 801 N N . ARG A 1 101 ? -8.609 -1.316 7.923 1.00 83.75 101 ARG A N 1
ATOM 802 C CA . ARG A 1 101 ? -7.549 -2.308 8.139 1.00 83.75 101 ARG A CA 1
ATOM 803 C C . ARG A 1 101 ? -6.953 -2.737 6.795 1.00 83.75 101 ARG A C 1
ATOM 805 O O . ARG A 1 101 ? -7.613 -2.758 5.765 1.00 83.75 101 ARG A O 1
ATOM 812 N N . GLY A 1 102 ? -5.664 -3.076 6.806 1.00 75.69 102 GLY A N 1
ATOM 813 C CA . GLY A 1 102 ? -4.941 -3.490 5.594 1.00 75.69 102 GLY A CA 1
ATOM 814 C C . GLY A 1 102 ? -5.208 -4.927 5.141 1.00 75.69 102 GLY A C 1
ATOM 815 O O . GLY A 1 102 ? -4.894 -5.264 4.010 1.00 75.69 102 GLY A O 1
ATOM 816 N N . GLY A 1 103 ? -5.763 -5.765 6.019 1.00 76.94 103 GLY A N 1
ATOM 817 C CA . GLY A 1 103 ? -5.996 -7.193 5.780 1.00 76.94 103 GLY A CA 1
ATOM 818 C C . GLY A 1 103 ? -7.406 -7.506 5.291 1.00 76.94 103 GLY A C 1
ATOM 819 O O . GLY A 1 103 ? -7.973 -8.516 5.691 1.00 76.94 103 GLY A O 1
ATOM 820 N N . ALA A 1 104 ? -8.022 -6.622 4.504 1.00 71.19 104 ALA A N 1
ATOM 821 C CA . ALA A 1 104 ? -9.307 -6.947 3.898 1.00 71.19 104 ALA A CA 1
ATOM 822 C C . ALA A 1 104 ? -9.161 -8.233 3.064 1.00 71.19 104 ALA A C 1
ATOM 824 O O . ALA A 1 104 ? -8.218 -8.344 2.281 1.00 71.19 104 ALA A O 1
ATOM 825 N N . TYR A 1 105 ? -10.099 -9.171 3.229 1.00 71.62 105 TYR A N 1
ATOM 826 C CA . TYR A 1 105 ? -10.112 -10.480 2.556 1.00 71.62 105 TYR A CA 1
ATOM 827 C C . TYR A 1 105 ? -8.997 -11.466 2.969 1.00 71.62 105 TYR A C 1
ATOM 829 O O . TYR A 1 105 ? -8.760 -12.426 2.237 1.00 71.62 105 TYR A O 1
ATOM 837 N N . TYR A 1 106 ? -8.331 -11.238 4.109 1.00 68.44 106 TYR A N 1
ATOM 838 C CA . TYR A 1 106 ? -7.501 -12.247 4.786 1.00 68.44 106 TYR A CA 1
ATOM 839 C C . TYR A 1 106 ? -8.382 -13.217 5.581 1.00 68.44 106 TYR A C 1
ATOM 841 O O . TYR A 1 106 ? -8.091 -14.430 5.548 1.00 68.44 106 TYR A O 1
#

pLDDT: mean 90.08, std 7.83, range [68.44, 97.12]

Sequence (106 aa):
VLQGREDVTGKVIDMLCDGKALSMNNIKELPWPAEFLRALKAIPCPYHRYFWLTPAMLAEEIAAAKTKGTRAEQVMKVEQQLFALYADPQLEEKQEQLSFRGGAYY

Foldseek 3Di:
DDDPNDDCLVVVLVVLCVVDDDDFLQADDDRDPSVVSVVVSGDDDRVCCCVVVVVVRVVVQVVCCVPVRHPVVVVVVLVVVVVVQVVDPPDPDDDPSVRSDRPVPD

Organism: Acinetobacter baumannii (NCBI:txid470)

Radius of gyration: 18.09 Å; chains: 1; bounding box: 41×31×47 Å

Secondary structure (DSSP, 8-state):
-EETTEE-HHHHHHHHHTT-----TTS---PPPHHHHHHH-S---GGGHHHHSHHHHHHHHHHHHHTT--HHHHHHHHHHHHHHHTT-TT--S--GGGGGSS-TT-

InterPro domains:
  IPR001088 Glycoside hydrolase, family 4 [PTHR32092] (4-106)
  IPR015955 Lactate dehydrogenase/glycoside hydrolase, family 4, C-terminal [G3DSA:3.90.110.10] (1-106)
  IPR015955 Lactate dehydrogenase/glycoside hydrolase, family 4, C-terminal [SSF56327] (4-106)
  IPR022616 Glycosyl hydrolase, family 4, C-terminal [PF11975] (6-103)